Protein AF-A0A248TGU0-F1 (afdb_monomer_lite)

Structure (mmCIF, N/CA/C/O backbone):
data_AF-A0A248TGU0-F1
#
_entry.id   AF-A0A248TGU0-F1
#
loop_
_atom_site.group_PDB
_atom_site.id
_atom_site.type_symbol
_atom_site.label_atom_id
_atom_site.label_alt_id
_atom_site.label_comp_id
_atom_site.label_asym_id
_atom_site.label_entity_id
_atom_site.label_seq_id
_atom_site.pdbx_PDB_ins_code
_atom_site.Cartn_x
_atom_site.Cartn_y
_atom_site.Cartn_z
_atom_site.occupancy
_atom_site.B_iso_or_equiv
_atom_site.auth_seq_id
_atom_site.auth_comp_id
_atom_site.auth_asym_id
_atom_site.auth_atom_id
_atom_site.pdbx_PDB_model_num
ATOM 1 N N . MET A 1 1 ? 2.089 -16.092 11.344 1.00 45.94 1 MET A N 1
ATOM 2 C CA . MET A 1 1 ? 3.444 -15.678 10.927 1.00 45.94 1 MET A CA 1
ATOM 3 C C . MET A 1 1 ? 3.708 -14.320 11.559 1.00 45.94 1 MET A C 1
ATOM 5 O O . MET A 1 1 ? 2.796 -13.504 11.546 1.00 45.94 1 MET A O 1
ATOM 9 N N . ASN A 1 2 ? 4.852 -14.113 12.216 1.00 43.62 2 ASN A N 1
ATOM 10 C CA . ASN A 1 2 ? 5.181 -12.812 12.818 1.00 43.62 2 ASN A CA 1
ATOM 11 C C . ASN A 1 2 ? 5.655 -11.860 11.707 1.00 43.62 2 ASN A C 1
ATOM 13 O O . ASN A 1 2 ? 6.202 -12.323 10.710 1.00 43.62 2 ASN A O 1
ATOM 17 N N . SER A 1 3 ? 5.531 -10.542 11.893 1.00 49.88 3 SER A N 1
ATOM 18 C CA . SER A 1 3 ? 6.021 -9.520 10.939 1.00 49.88 3 SER A CA 1
ATOM 19 C C . SER A 1 3 ? 7.489 -9.690 10.518 1.00 49.88 3 SER A C 1
ATOM 21 O O . SER A 1 3 ? 7.904 -9.185 9.483 1.00 49.88 3 SER A O 1
ATOM 23 N N . LYS A 1 4 ? 8.272 -10.433 11.311 1.00 50.53 4 LYS A N 1
ATOM 24 C CA . LYS A 1 4 ? 9.684 -10.749 11.074 1.00 50.53 4 LYS A CA 1
ATOM 25 C C . LYS A 1 4 ? 9.957 -11.677 9.886 1.00 50.53 4 LYS A C 1
ATOM 27 O O . LYS A 1 4 ? 11.105 -11.725 9.458 1.00 50.53 4 LYS A O 1
ATOM 32 N N . ASP A 1 5 ? 8.955 -12.389 9.370 1.00 57.09 5 ASP A N 1
ATOM 33 C CA . ASP A 1 5 ? 9.155 -13.386 8.306 1.00 57.09 5 ASP A CA 1
ATOM 34 C C . ASP A 1 5 ? 8.779 -12.868 6.905 1.00 57.09 5 ASP A C 1
ATOM 36 O O . ASP A 1 5 ? 9.065 -13.530 5.908 1.00 57.09 5 ASP A O 1
ATOM 40 N N . MET A 1 6 ? 8.144 -11.694 6.800 1.00 76.25 6 MET A N 1
ATOM 41 C CA . MET A 1 6 ? 7.727 -11.146 5.510 1.00 76.25 6 MET A CA 1
ATOM 42 C C . MET A 1 6 ? 8.842 -10.300 4.899 1.00 76.25 6 MET A C 1
ATOM 44 O O . MET A 1 6 ? 9.306 -9.332 5.495 1.00 76.25 6 MET A O 1
ATOM 48 N N . SER A 1 7 ? 9.288 -10.676 3.701 1.00 79.19 7 SER A N 1
ATOM 49 C CA . SER A 1 7 ? 10.381 -9.977 3.026 1.00 79.19 7 SER A CA 1
ATOM 50 C C . SER A 1 7 ? 9.969 -8.568 2.595 1.00 79.19 7 SER A C 1
ATOM 52 O O . SER A 1 7 ? 8.900 -8.369 2.016 1.00 79.19 7 SER A O 1
ATOM 54 N N . ASN A 1 8 ? 10.862 -7.597 2.793 1.00 80.56 8 ASN A N 1
ATOM 55 C CA . ASN A 1 8 ? 10.623 -6.185 2.475 1.00 80.56 8 ASN A CA 1
ATOM 56 C C . ASN A 1 8 ? 10.326 -5.933 0.983 1.00 80.56 8 ASN A C 1
ATOM 58 O O . ASN A 1 8 ? 9.752 -4.904 0.642 1.00 80.56 8 ASN A O 1
ATOM 62 N N . HIS A 1 9 ? 10.679 -6.869 0.091 1.00 87.19 9 HIS A N 1
ATOM 63 C CA . HIS A 1 9 ? 10.366 -6.770 -1.337 1.00 87.19 9 HIS A CA 1
ATOM 64 C C . HIS A 1 9 ? 8.908 -7.095 -1.679 1.00 87.19 9 HIS A C 1
ATOM 66 O O . HIS A 1 9 ? 8.469 -6.758 -2.772 1.00 87.19 9 HIS A O 1
ATOM 72 N N . VAL A 1 10 ? 8.154 -7.747 -0.777 1.00 90.81 10 VAL A N 1
ATOM 73 C CA . VAL A 1 10 ? 6.815 -8.283 -1.089 1.00 90.81 10 VAL A CA 1
ATOM 74 C C . VAL A 1 10 ? 5.890 -7.172 -1.562 1.00 90.81 10 VAL A C 1
ATOM 76 O O . VAL A 1 10 ? 5.214 -7.334 -2.569 1.00 90.81 10 VAL A O 1
ATOM 79 N N . PHE A 1 11 ? 5.919 -6.013 -0.902 1.00 90.38 11 PHE A N 1
ATOM 80 C CA . PHE A 1 11 ? 5.077 -4.894 -1.307 1.00 90.38 11 PHE A CA 1
ATOM 81 C C . PHE A 1 11 ? 5.427 -4.389 -2.713 1.00 90.38 11 PHE A C 1
ATOM 83 O O . PHE A 1 11 ? 4.540 -4.208 -3.540 1.00 90.38 11 PHE A O 1
ATOM 90 N N . PHE A 1 12 ? 6.718 -4.244 -3.025 1.00 91.50 12 PHE A N 1
ATOM 91 C CA . PHE A 1 12 ? 7.152 -3.882 -4.373 1.00 91.50 12 PHE A CA 1
ATOM 92 C C . PHE A 1 12 ? 6.747 -4.932 -5.413 1.00 91.50 12 PHE A C 1
ATOM 94 O O . PHE A 1 12 ? 6.238 -4.566 -6.464 1.00 91.50 12 PHE A O 1
ATOM 101 N N . ASP A 1 13 ? 6.948 -6.220 -5.136 1.00 93.62 13 ASP A N 1
ATOM 102 C CA . ASP A 1 13 ? 6.635 -7.288 -6.086 1.00 93.62 13 ASP A CA 1
ATOM 103 C C . ASP A 1 13 ? 5.121 -7.465 -6.297 1.00 93.62 13 ASP A C 1
ATOM 105 O O . ASP A 1 13 ? 4.713 -7.877 -7.384 1.00 93.62 13 ASP A O 1
ATOM 109 N N . ILE A 1 14 ? 4.290 -7.108 -5.309 1.00 93.31 14 ILE A N 1
ATOM 110 C CA . ILE A 1 14 ? 2.839 -6.972 -5.488 1.00 93.31 14 ILE A CA 1
ATOM 111 C C . ILE A 1 14 ? 2.538 -5.815 -6.440 1.00 93.31 14 ILE A C 1
ATOM 113 O O . ILE A 1 14 ? 1.866 -6.021 -7.445 1.00 93.31 14 ILE A O 1
ATOM 117 N N . LEU A 1 15 ? 3.062 -4.614 -6.168 1.00 90.88 15 LEU A N 1
ATOM 118 C CA . LEU A 1 15 ? 2.811 -3.444 -7.017 1.00 90.88 15 LEU A CA 1
ATOM 119 C C . LEU A 1 15 ? 3.329 -3.647 -8.445 1.00 90.88 15 LEU A C 1
ATOM 121 O O . LEU A 1 15 ? 2.672 -3.256 -9.400 1.00 90.88 15 LEU A O 1
ATOM 125 N N . ALA A 1 16 ? 4.478 -4.301 -8.598 1.00 91.50 16 ALA A N 1
ATOM 126 C CA . ALA A 1 16 ? 5.062 -4.668 -9.883 1.00 91.50 16 ALA A CA 1
ATOM 127 C C . ALA A 1 16 ? 4.384 -5.892 -10.526 1.00 91.50 16 ALA A C 1
ATOM 129 O O . ALA A 1 16 ? 4.921 -6.450 -11.484 1.00 91.50 16 ALA A O 1
ATOM 130 N N . GLU A 1 17 ? 3.239 -6.345 -9.998 1.00 91.50 17 GLU A N 1
ATOM 131 C CA . GLU A 1 17 ? 2.405 -7.397 -10.584 1.00 91.50 17 GLU A CA 1
ATOM 132 C C . GLU A 1 17 ? 3.126 -8.757 -10.748 1.00 91.50 17 GLU A C 1
ATOM 134 O O . GLU A 1 17 ? 2.667 -9.624 -11.500 1.00 91.50 17 GLU A O 1
ATOM 139 N N . LYS A 1 18 ? 4.241 -8.973 -10.034 1.00 93.06 18 LYS A N 1
ATOM 140 C CA . LYS A 1 18 ? 4.967 -10.254 -9.975 1.00 93.06 18 LYS A CA 1
ATOM 141 C C . LYS A 1 18 ? 4.305 -11.214 -8.996 1.00 93.06 18 LYS A C 1
ATOM 143 O O . LYS A 1 18 ? 4.225 -12.407 -9.270 1.00 93.06 18 LYS A O 1
ATOM 148 N N . ILE A 1 19 ? 3.807 -10.678 -7.883 1.00 92.69 19 ILE A N 1
ATOM 149 C CA . ILE A 1 19 ? 2.941 -11.372 -6.931 1.00 92.69 19 ILE A CA 1
ATOM 150 C C . ILE A 1 19 ? 1.501 -10.980 -7.271 1.00 92.69 19 ILE A C 1
ATOM 152 O O . ILE A 1 19 ? 1.070 -9.860 -7.015 1.00 92.69 19 ILE A O 1
ATOM 156 N N . LYS A 1 20 ? 0.761 -11.905 -7.887 1.00 90.06 20 LYS A N 1
ATOM 157 C CA . LYS A 1 20 ? -0.644 -11.700 -8.274 1.00 90.06 20 LYS A CA 1
ATOM 158 C C . LYS A 1 20 ? -1.594 -11.945 -7.104 1.00 90.06 20 LYS A C 1
ATOM 160 O O . LYS A 1 20 ? -1.453 -12.954 -6.412 1.00 90.06 20 LYS A O 1
ATOM 165 N N . ARG A 1 21 ? -2.619 -11.096 -7.004 1.00 88.12 21 ARG A N 1
ATOM 166 C CA . ARG A 1 21 ? -3.711 -11.145 -6.019 1.00 88.12 21 ARG A CA 1
ATOM 167 C C . ARG A 1 21 ? -4.315 -12.538 -5.815 1.00 88.12 21 ARG A C 1
ATOM 169 O O . ARG A 1 21 ? -4.348 -13.034 -4.696 1.00 88.12 21 ARG A O 1
ATOM 176 N N . ASP A 1 22 ? -4.716 -13.196 -6.900 1.00 83.94 22 ASP A N 1
ATOM 177 C CA . ASP A 1 22 ? -5.481 -14.451 -6.817 1.00 83.94 22 ASP A CA 1
ATOM 178 C C . ASP A 1 22 ? -4.621 -15.721 -6.771 1.00 83.94 22 ASP A C 1
ATOM 180 O O . ASP A 1 22 ? -5.149 -16.819 -6.591 1.00 83.94 22 ASP A O 1
ATOM 184 N N . SER A 1 23 ? -3.306 -15.613 -6.990 1.00 80.25 23 SER A N 1
ATOM 185 C CA . SER A 1 23 ? -2.468 -16.793 -7.248 1.00 80.25 23 SER A CA 1
ATOM 186 C C . SER A 1 23 ? -1.275 -16.954 -6.316 1.00 80.25 23 SER A C 1
ATOM 188 O O . SER A 1 23 ? -0.576 -17.958 -6.431 1.00 80.25 23 SER A O 1
ATOM 190 N N . HIS A 1 24 ? -1.019 -15.991 -5.430 1.00 86.94 24 HIS A N 1
ATOM 191 C CA . HIS A 1 24 ? 0.125 -16.017 -4.522 1.00 86.94 24 HIS A CA 1
ATOM 192 C C . HIS A 1 24 ? -0.329 -15.894 -3.069 1.00 86.94 24 HIS A C 1
ATOM 194 O O . HIS A 1 24 ? -1.102 -15.004 -2.711 1.00 86.94 24 HIS A O 1
ATOM 200 N N . GLU A 1 25 ? 0.174 -16.782 -2.214 1.00 89.75 25 GLU A N 1
ATOM 201 C CA . GLU A 1 25 ? -0.119 -16.760 -0.779 1.00 89.75 25 GLU A CA 1
ATOM 202 C C . GLU A 1 25 ? 0.458 -15.498 -0.124 1.00 89.75 25 GLU A C 1
ATOM 204 O O . GLU A 1 25 ? -0.154 -14.919 0.771 1.00 89.75 25 GLU A O 1
ATOM 209 N N . GLU A 1 26 ? 1.591 -15.022 -0.637 1.00 91.31 26 GLU A N 1
ATOM 210 C CA . GLU A 1 26 ? 2.294 -13.825 -0.189 1.00 91.31 26 GLU A CA 1
ATOM 211 C C . GLU A 1 26 ? 1.422 -12.568 -0.275 1.00 91.31 26 GLU A C 1
ATOM 213 O O . GLU A 1 26 ? 1.509 -11.710 0.604 1.00 91.31 26 GLU A O 1
ATOM 218 N N . TYR A 1 27 ? 0.537 -12.475 -1.278 1.00 92.94 27 TYR A N 1
ATOM 219 C CA . TYR A 1 27 ? -0.425 -11.375 -1.374 1.00 92.94 27 TYR A CA 1
ATOM 220 C C . TYR A 1 27 ? -1.378 -11.376 -0.175 1.00 92.94 27 TYR A C 1
ATOM 222 O O . TYR A 1 27 ? -1.498 -10.385 0.544 1.00 92.94 27 TYR A O 1
ATOM 230 N N . ASN A 1 28 ? -2.017 -12.521 0.078 1.00 91.06 28 ASN A N 1
ATOM 231 C CA . ASN A 1 28 ? -2.978 -12.678 1.169 1.00 91.06 28 ASN A CA 1
ATOM 232 C C . ASN A 1 28 ? -2.314 -12.493 2.534 1.00 91.06 28 ASN A C 1
ATOM 234 O O . ASN A 1 28 ? -2.900 -11.894 3.433 1.00 91.06 28 ASN A O 1
ATOM 238 N N . GLN A 1 29 ? -1.076 -12.965 2.688 1.00 91.25 29 GLN A N 1
ATOM 239 C CA . GLN A 1 29 ? -0.288 -12.755 3.898 1.00 91.25 29 GLN A CA 1
ATOM 240 C C . GLN A 1 29 ? 0.024 -11.272 4.120 1.00 91.25 29 GLN A C 1
ATOM 242 O O . GLN A 1 29 ? -0.115 -10.802 5.250 1.00 91.25 29 GLN A O 1
ATOM 247 N N . PHE A 1 30 ? 0.386 -10.531 3.067 1.00 91.19 30 PHE A N 1
ATOM 248 C CA . PHE A 1 30 ? 0.626 -9.092 3.152 1.00 91.19 30 PHE A CA 1
ATOM 249 C C . PHE A 1 30 ? -0.643 -8.322 3.525 1.00 91.19 30 PHE A C 1
ATOM 251 O O . PHE A 1 30 ? -0.636 -7.563 4.492 1.00 91.19 30 PHE A O 1
ATOM 258 N N . VAL A 1 31 ? -1.753 -8.565 2.826 1.00 90.81 31 VAL A N 1
ATOM 259 C CA . VAL A 1 31 ? -3.048 -7.933 3.125 1.00 90.81 31 VAL A CA 1
ATOM 260 C C . VAL A 1 31 ? -3.488 -8.235 4.556 1.00 90.81 31 VAL A C 1
ATOM 262 O O . VAL A 1 31 ? -3.828 -7.327 5.313 1.00 90.81 31 VAL A O 1
ATOM 265 N N . ASN A 1 32 ? -3.437 -9.505 4.964 1.00 91.00 32 ASN A N 1
ATOM 266 C CA . ASN A 1 32 ? -3.807 -9.905 6.317 1.00 91.00 32 ASN A CA 1
ATOM 267 C C . ASN A 1 32 ? -2.890 -9.267 7.367 1.00 91.00 32 ASN A C 1
ATOM 269 O O . ASN A 1 32 ? -3.357 -8.872 8.429 1.00 91.00 32 ASN A O 1
ATOM 273 N N . TYR A 1 33 ? -1.596 -9.136 7.076 1.00 90.06 33 TYR A N 1
ATOM 274 C CA . TYR A 1 33 ? -0.658 -8.454 7.958 1.00 90.06 33 TYR A CA 1
ATOM 275 C C . TYR A 1 33 ? -1.039 -6.989 8.178 1.00 90.06 33 TYR A C 1
ATOM 277 O O . TYR A 1 33 ? -1.131 -6.567 9.329 1.00 90.06 33 TYR A O 1
ATOM 285 N N . VAL A 1 34 ? -1.306 -6.232 7.109 1.00 88.19 34 VAL A N 1
ATOM 286 C CA . VAL A 1 34 ? -1.724 -4.826 7.228 1.00 88.19 34 VAL A CA 1
ATOM 287 C C . VAL A 1 34 ? -3.060 -4.724 7.975 1.00 88.19 34 VAL A C 1
ATOM 289 O O . VAL A 1 34 ? -3.191 -3.890 8.869 1.00 88.19 34 VAL A O 1
ATOM 292 N N . ASN A 1 35 ? -4.007 -5.625 7.688 1.00 88.50 35 ASN A N 1
ATOM 293 C CA . ASN A 1 35 ? -5.303 -5.664 8.365 1.00 88.50 35 ASN A CA 1
ATOM 294 C C . ASN A 1 35 ? -5.189 -5.937 9.872 1.00 88.50 35 ASN A C 1
ATOM 296 O O . ASN A 1 35 ? -5.783 -5.211 10.666 1.00 88.50 35 ASN A O 1
ATOM 300 N N . VAL A 1 36 ? -4.379 -6.918 10.277 1.00 89.25 36 VAL A N 1
ATOM 301 C CA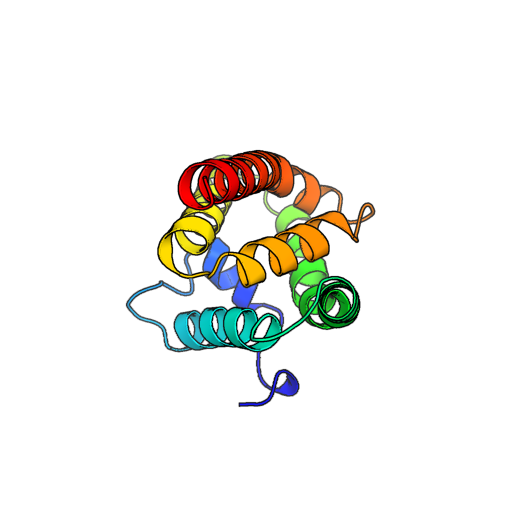 . VAL A 1 36 ? -4.130 -7.241 11.694 1.00 89.25 36 VAL A CA 1
ATOM 302 C C . VAL A 1 36 ? -3.334 -6.138 12.396 1.00 89.25 36 VAL A C 1
ATOM 304 O O . VAL A 1 36 ? -3.563 -5.861 13.571 1.00 89.25 36 VAL A O 1
ATOM 307 N N . LEU A 1 37 ? -2.404 -5.475 11.700 1.00 85.62 37 LEU A N 1
ATOM 308 C CA . LEU A 1 37 ? -1.684 -4.332 12.267 1.00 85.62 37 LEU A CA 1
ATOM 309 C C . LEU A 1 37 ? -2.622 -3.187 12.648 1.00 85.62 37 LEU A C 1
ATOM 311 O O . LEU A 1 37 ? -2.299 -2.455 13.581 1.00 85.62 37 LEU A O 1
ATOM 315 N N . ALA A 1 38 ? -3.735 -3.022 11.937 1.00 84.19 38 ALA A N 1
ATOM 316 C CA . ALA A 1 38 ? -4.686 -1.943 12.161 1.00 84.19 38 ALA A CA 1
ATOM 317 C C . ALA A 1 38 ? -5.892 -2.345 13.033 1.00 84.19 38 ALA A C 1
ATOM 319 O O . ALA A 1 38 ? -6.639 -1.475 13.478 1.00 84.19 38 ALA A O 1
ATOM 320 N N . GLU A 1 39 ? -6.098 -3.642 13.268 1.00 85.19 39 GLU A N 1
ATOM 321 C CA . GLU A 1 39 ? -7.258 -4.186 13.979 1.00 85.19 39 GLU A CA 1
ATOM 322 C C . GLU A 1 39 ? -7.321 -3.707 15.439 1.00 85.19 39 GLU A C 1
ATOM 324 O O . GLU A 1 39 ? -6.318 -3.717 16.152 1.00 85.19 39 GLU A O 1
ATOM 329 N N . ASP A 1 40 ? -8.509 -3.270 15.870 1.00 78.12 40 ASP A N 1
ATOM 330 C CA . ASP A 1 40 ? -8.833 -2.811 17.230 1.00 78.12 40 ASP A CA 1
ATOM 331 C C . ASP A 1 40 ? -7.944 -1.691 17.816 1.00 78.12 40 ASP A C 1
ATOM 333 O O . ASP A 1 40 ? -7.958 -1.457 19.027 1.00 78.12 40 ASP A O 1
ATOM 337 N N . LYS A 1 41 ? -7.208 -0.946 16.977 1.00 75.56 41 LYS A N 1
ATOM 338 C CA . LYS A 1 41 ? -6.310 0.132 17.426 1.00 75.56 41 LYS A CA 1
ATOM 339 C C . LYS A 1 41 ? -6.928 1.519 17.338 1.00 75.56 41 LYS A C 1
ATOM 341 O O . LYS A 1 41 ? -7.585 1.893 16.366 1.00 75.56 41 LYS A O 1
ATOM 346 N N . GLY A 1 42 ? -6.648 2.329 18.356 1.00 72.38 42 GLY A N 1
ATOM 347 C CA . GLY A 1 42 ? -6.938 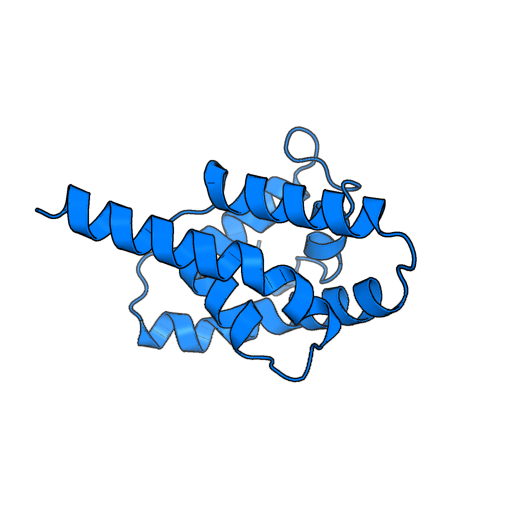3.757 18.350 1.00 72.38 42 GLY A CA 1
ATOM 348 C C . GLY A 1 42 ? -5.921 4.562 17.535 1.00 72.38 42 GLY A C 1
ATOM 349 O O . GLY A 1 42 ? -4.814 4.116 17.244 1.00 72.38 42 GLY A O 1
ATOM 350 N N . TRP A 1 43 ? -6.261 5.818 17.232 1.00 69.31 43 TRP A N 1
ATOM 351 C CA . TRP A 1 43 ? -5.437 6.724 16.413 1.00 69.31 43 TRP A CA 1
ATOM 352 C C . TRP A 1 43 ? -3.968 6.825 16.842 1.00 69.31 43 TRP A C 1
ATOM 354 O O . TRP A 1 43 ? -3.078 6.861 16.000 1.00 69.31 43 TRP A O 1
ATOM 364 N N . LYS A 1 44 ? -3.710 6.885 18.151 1.00 72.75 44 LYS A N 1
ATOM 365 C CA . LYS A 1 44 ? -2.351 7.012 18.686 1.00 72.75 44 LYS A CA 1
ATOM 366 C C . LYS A 1 44 ? -1.546 5.720 18.527 1.00 72.75 44 LYS A C 1
ATOM 368 O O . LYS A 1 44 ? -0.365 5.780 18.222 1.00 72.75 44 LYS A O 1
ATOM 373 N N . GLU A 1 45 ? -2.197 4.575 18.700 1.00 76.81 45 GLU A N 1
ATOM 374 C CA . GLU A 1 45 ? -1.572 3.260 18.544 1.00 76.81 45 GLU A CA 1
ATOM 375 C C . GLU A 1 45 ? -1.230 3.015 17.071 1.00 76.81 45 GLU A C 1
ATOM 377 O O . GLU A 1 45 ? -0.125 2.592 16.764 1.00 76.81 45 GLU A O 1
ATOM 382 N N . LEU A 1 46 ? -2.105 3.408 16.137 1.00 77.31 46 LEU A N 1
ATOM 383 C CA . LEU A 1 46 ? -1.819 3.327 14.698 1.00 77.31 46 LEU A CA 1
ATOM 384 C C . LEU A 1 46 ? -0.574 4.126 14.290 1.00 77.31 46 LEU A C 1
ATOM 386 O O . LEU A 1 46 ? 0.191 3.676 13.442 1.00 77.31 46 LEU A O 1
ATOM 390 N N . GLN A 1 47 ? -0.331 5.286 14.906 1.00 75.19 47 GLN A N 1
ATOM 391 C CA . GLN A 1 47 ? 0.884 6.064 14.640 1.00 75.19 47 GLN A CA 1
ATOM 392 C C . GLN A 1 47 ? 2.158 5.341 15.089 1.00 75.19 47 GLN A C 1
ATOM 394 O O . GLN A 1 47 ? 3.202 5.505 14.462 1.00 75.19 47 GLN A O 1
ATOM 399 N N . GLU A 1 48 ? 2.085 4.542 16.153 1.00 81.94 48 GLU A N 1
ATOM 400 C CA . GLU A 1 48 ? 3.209 3.720 16.605 1.00 81.94 48 GLU A CA 1
ATOM 401 C C . GLU A 1 48 ? 3.452 2.553 15.635 1.00 81.94 48 GLU A C 1
ATOM 403 O O . GLU A 1 48 ? 4.600 2.200 15.375 1.00 81.94 48 GLU A O 1
ATOM 408 N N . GLU A 1 49 ? 2.396 2.029 15.008 1.00 82.81 49 GLU A N 1
ATOM 409 C CA . GLU A 1 49 ? 2.479 0.919 14.051 1.00 82.81 49 GLU A CA 1
ATOM 410 C C . GLU A 1 49 ? 3.046 1.302 12.681 1.00 82.81 49 GLU A C 1
ATOM 412 O O . GLU A 1 49 ? 3.557 0.441 11.962 1.00 82.81 49 GLU A O 1
ATOM 417 N N . VAL A 1 50 ? 3.031 2.591 12.326 1.00 80.69 50 VAL A N 1
ATOM 418 C CA . VAL A 1 50 ? 3.627 3.102 11.078 1.00 80.69 50 VAL A CA 1
ATOM 419 C C . VAL A 1 50 ? 5.073 2.625 10.904 1.00 80.69 50 VAL A C 1
ATOM 421 O O . VAL A 1 50 ? 5.490 2.306 9.788 1.00 80.69 50 VAL A O 1
ATOM 424 N N . VAL A 1 51 ? 5.835 2.512 12.000 1.00 81.94 51 VAL A N 1
ATOM 425 C CA . VAL A 1 51 ? 7.233 2.052 11.977 1.00 81.94 51 VAL A CA 1
ATOM 426 C C . VAL A 1 51 ? 7.386 0.657 11.363 1.00 81.94 51 VAL A C 1
ATOM 428 O O . VAL A 1 51 ? 8.388 0.375 10.709 1.00 81.94 51 VAL A O 1
ATOM 431 N N . HIS A 1 52 ? 6.382 -0.209 11.512 1.00 82.06 52 HIS A N 1
ATOM 432 C CA . HIS A 1 52 ? 6.423 -1.569 10.987 1.00 82.06 52 HIS A CA 1
ATOM 433 C C . HIS A 1 52 ? 6.285 -1.622 9.463 1.00 82.06 52 HIS A C 1
ATOM 435 O O . HIS A 1 52 ? 6.781 -2.558 8.838 1.00 82.06 52 HIS A O 1
ATOM 441 N N . LEU A 1 53 ? 5.689 -0.593 8.855 1.00 82.81 53 LEU A N 1
ATOM 442 C CA . LEU A 1 53 ? 5.583 -0.471 7.404 1.00 82.81 53 LEU A CA 1
ATOM 443 C C . LEU A 1 53 ? 6.804 0.216 6.774 1.00 82.81 53 LEU A C 1
ATOM 445 O O . LEU A 1 53 ? 7.055 0.034 5.583 1.00 82.81 53 LEU A O 1
ATOM 449 N N . GLN A 1 54 ? 7.618 0.939 7.552 1.00 80.75 54 GLN A N 1
ATOM 450 C CA . GLN A 1 54 ? 8.740 1.728 7.023 1.00 80.75 54 GLN A CA 1
ATOM 451 C C . GLN A 1 54 ? 9.746 0.898 6.217 1.00 80.75 54 GLN A C 1
ATOM 453 O O . GLN A 1 54 ? 10.219 1.361 5.183 1.00 80.75 54 GLN A O 1
ATOM 458 N N . ALA A 1 55 ? 10.034 -0.338 6.636 1.00 79.19 55 ALA A N 1
ATOM 459 C CA . ALA A 1 55 ? 10.987 -1.200 5.936 1.00 79.19 55 ALA A CA 1
ATOM 460 C C . ALA A 1 55 ? 10.540 -1.549 4.501 1.00 79.19 55 ALA A C 1
ATOM 462 O O . ALA A 1 55 ? 11.375 -1.611 3.596 1.00 79.19 55 ALA A O 1
ATOM 463 N N . PHE A 1 56 ? 9.233 -1.728 4.279 1.00 83.38 56 PHE A N 1
ATOM 464 C CA . PHE A 1 56 ? 8.659 -1.948 2.947 1.00 83.38 56 PHE A CA 1
ATOM 465 C C . PHE A 1 56 ? 8.707 -0.670 2.105 1.00 83.38 56 PHE A C 1
ATOM 467 O O . PHE A 1 56 ? 9.006 -0.721 0.913 1.00 83.38 56 PHE A O 1
ATOM 474 N N . LEU A 1 57 ? 8.443 0.482 2.730 1.00 85.56 57 LEU A N 1
ATOM 475 C CA . LEU A 1 57 ? 8.388 1.774 2.046 1.00 85.56 57 LEU A CA 1
ATOM 476 C C . LEU A 1 57 ? 9.761 2.267 1.592 1.00 85.56 57 LEU A C 1
ATOM 478 O O . LEU A 1 57 ? 9.878 2.756 0.472 1.00 85.56 57 LEU A O 1
ATOM 482 N N . SER A 1 58 ? 10.802 2.096 2.411 1.00 85.31 58 SER A N 1
ATOM 483 C CA . SER A 1 58 ? 12.173 2.430 2.009 1.00 85.31 58 SER A CA 1
ATOM 484 C C . SER A 1 58 ? 12.624 1.593 0.811 1.00 85.31 58 SER A C 1
ATOM 486 O O . SER A 1 58 ? 13.155 2.136 -0.150 1.00 85.31 58 SER A O 1
ATOM 488 N N . TYR A 1 59 ? 12.347 0.283 0.824 1.00 86.94 59 TYR A N 1
ATOM 489 C CA . TYR A 1 59 ? 12.670 -0.583 -0.310 1.00 86.94 59 TYR A CA 1
ATOM 490 C C . TYR A 1 59 ? 11.899 -0.189 -1.574 1.00 86.94 59 TYR A C 1
ATOM 492 O O . TYR A 1 59 ? 12.460 -0.187 -2.669 1.00 86.94 59 TYR A O 1
ATOM 500 N N . LEU A 1 60 ? 10.611 0.134 -1.435 1.00 86.88 60 LEU A N 1
ATOM 501 C CA . LEU A 1 60 ? 9.787 0.579 -2.552 1.00 86.88 60 LEU A CA 1
ATOM 502 C C . LEU A 1 60 ? 10.335 1.872 -3.170 1.00 86.88 60 LEU A C 1
ATOM 504 O O . LEU A 1 60 ? 10.492 1.915 -4.385 1.00 86.88 60 LEU A O 1
ATOM 508 N N . ASP A 1 61 ? 10.680 2.883 -2.371 1.00 87.12 61 ASP A N 1
ATOM 509 C CA . ASP A 1 61 ? 11.235 4.147 -2.881 1.00 87.12 61 ASP A CA 1
ATOM 510 C C . ASP A 1 61 ? 12.545 3.935 -3.658 1.00 87.12 61 ASP A C 1
ATOM 512 O O . ASP A 1 61 ? 12.670 4.415 -4.786 1.00 87.12 61 ASP A O 1
ATOM 516 N N . ASP A 1 62 ? 13.460 3.112 -3.126 1.00 87.19 62 ASP A N 1
ATOM 517 C CA . ASP A 1 62 ? 14.709 2.739 -3.806 1.00 87.19 62 ASP A CA 1
ATOM 518 C C . ASP A 1 62 ? 14.454 2.081 -5.173 1.00 87.19 62 ASP A C 1
ATOM 520 O O . ASP A 1 62 ? 15.220 2.264 -6.123 1.00 87.19 62 ASP A O 1
ATOM 524 N N . LYS A 1 63 ? 13.383 1.285 -5.291 1.00 89.31 63 LYS A N 1
ATOM 525 C CA . LYS A 1 63 ? 12.997 0.649 -6.557 1.00 89.31 63 LYS A CA 1
ATOM 526 C C . LYS A 1 63 ? 12.299 1.601 -7.510 1.00 89.31 63 LYS A C 1
ATOM 528 O O . LYS A 1 63 ? 12.571 1.543 -8.705 1.00 89.31 63 LYS A O 1
ATOM 533 N N . LEU A 1 64 ? 11.448 2.487 -7.008 1.00 85.81 64 LEU A N 1
ATOM 534 C CA . LEU A 1 64 ? 10.809 3.508 -7.831 1.00 85.81 64 LEU A CA 1
ATOM 535 C C . LEU A 1 64 ? 11.844 4.468 -8.434 1.00 85.81 64 LEU A C 1
ATOM 537 O O . LEU A 1 64 ? 11.678 4.888 -9.573 1.00 85.81 64 LEU A O 1
ATOM 541 N N . ALA A 1 65 ? 12.944 4.741 -7.725 1.00 86.25 65 ALA A N 1
ATOM 542 C CA . ALA A 1 65 ? 14.029 5.600 -8.199 1.00 86.25 65 ALA A CA 1
ATOM 543 C C . ALA A 1 65 ? 14.748 5.094 -9.464 1.00 86.25 65 ALA A C 1
ATOM 545 O O . ALA A 1 65 ? 15.415 5.875 -10.142 1.00 86.25 65 ALA A O 1
ATOM 546 N N . ILE A 1 66 ? 14.659 3.793 -9.764 1.00 88.62 66 ILE A N 1
ATOM 547 C CA . ILE A 1 66 ? 15.352 3.159 -10.898 1.00 88.62 66 ILE A CA 1
ATOM 548 C C . ILE A 1 66 ? 14.410 2.741 -12.034 1.00 88.62 66 ILE A C 1
ATOM 550 O O . ILE A 1 66 ? 14.883 2.210 -13.039 1.00 88.62 66 ILE A O 1
ATOM 554 N N . ILE A 1 67 ? 13.098 2.942 -11.882 1.00 85.62 67 ILE A N 1
ATOM 555 C CA . ILE A 1 67 ? 12.110 2.671 -12.932 1.00 85.62 67 ILE A CA 1
ATOM 556 C C . ILE A 1 67 ? 11.978 3.925 -13.798 1.00 85.62 67 ILE A C 1
ATOM 558 O O . ILE A 1 67 ? 11.631 4.992 -13.301 1.00 85.62 67 ILE A O 1
ATOM 562 N N . ASP A 1 68 ? 12.242 3.780 -15.096 1.00 80.81 68 ASP A N 1
ATOM 563 C CA . ASP A 1 68 ? 12.166 4.868 -16.088 1.00 80.81 68 ASP A CA 1
ATOM 564 C C . ASP A 1 68 ? 10.940 4.734 -17.016 1.00 80.81 68 ASP A C 1
ATOM 566 O O . ASP A 1 68 ? 10.729 5.538 -17.920 1.00 80.81 68 ASP A O 1
ATOM 570 N N . ASP A 1 69 ? 10.109 3.709 -16.800 1.00 87.19 69 ASP A N 1
ATOM 571 C CA . ASP A 1 69 ? 8.908 3.470 -17.596 1.00 87.19 69 ASP A CA 1
ATOM 572 C C . ASP A 1 69 ? 7.663 4.057 -16.911 1.00 87.19 69 ASP A C 1
ATOM 574 O O . ASP A 1 69 ? 7.278 3.677 -15.801 1.00 87.19 69 ASP A O 1
ATOM 578 N N . TYR A 1 70 ? 7.022 5.010 -17.587 1.00 83.50 70 TYR A N 1
ATOM 579 C CA . TYR A 1 70 ? 5.798 5.649 -17.112 1.00 83.50 70 TYR A CA 1
ATOM 580 C C . TYR A 1 70 ? 4.619 4.670 -17.001 1.00 83.50 70 TYR A C 1
ATOM 582 O O . TYR A 1 70 ? 3.808 4.795 -16.081 1.00 83.50 70 TYR A O 1
ATOM 590 N N . GLU A 1 71 ? 4.503 3.716 -17.926 1.00 86.44 71 GLU A N 1
ATOM 591 C CA . GLU A 1 71 ? 3.425 2.728 -17.942 1.00 86.44 71 GLU A CA 1
ATOM 592 C C . GLU A 1 71 ? 3.539 1.787 -16.740 1.00 86.44 71 GLU A C 1
ATOM 594 O O . GLU A 1 71 ? 2.546 1.570 -16.043 1.00 86.44 71 GLU A O 1
ATOM 599 N N . ASP A 1 72 ? 4.753 1.337 -16.414 1.00 88.88 72 ASP A N 1
ATOM 600 C CA . ASP A 1 72 ? 5.010 0.525 -15.219 1.00 88.88 72 ASP A CA 1
ATOM 601 C C . ASP A 1 72 ? 4.596 1.268 -13.945 1.00 88.88 72 ASP A C 1
ATOM 603 O O . ASP A 1 72 ? 3.865 0.730 -13.112 1.00 88.88 72 ASP A O 1
ATOM 607 N N . ILE A 1 73 ? 4.980 2.542 -13.813 1.00 85.38 73 ILE A N 1
ATOM 608 C CA . ILE A 1 73 ? 4.595 3.373 -12.665 1.00 85.38 73 ILE A CA 1
ATOM 609 C C . ILE A 1 73 ? 3.070 3.524 -12.565 1.00 85.38 73 ILE A C 1
ATOM 611 O O . ILE A 1 73 ? 2.515 3.479 -11.464 1.00 85.38 73 ILE A O 1
ATOM 615 N N . MET A 1 74 ? 2.370 3.700 -13.687 1.00 84.94 74 MET A N 1
ATOM 616 C CA . MET A 1 74 ? 0.908 3.810 -13.697 1.00 84.94 74 MET A CA 1
ATOM 617 C C . MET A 1 74 ? 0.220 2.490 -13.341 1.00 84.94 74 MET A C 1
ATOM 619 O O . MET A 1 74 ? -0.749 2.507 -12.579 1.00 84.94 74 MET A O 1
ATOM 623 N N . ASN A 1 75 ? 0.742 1.359 -13.817 1.00 88.44 75 ASN A N 1
ATOM 624 C CA . ASN A 1 75 ? 0.250 0.032 -13.455 1.00 88.44 75 ASN A CA 1
ATOM 625 C C . ASN A 1 75 ? 0.437 -0.231 -11.957 1.00 88.44 75 ASN A C 1
ATOM 627 O O . ASN A 1 75 ? -0.520 -0.596 -11.280 1.00 88.44 75 ASN A O 1
ATOM 631 N N . MET A 1 76 ? 1.611 0.086 -11.403 1.00 89.06 76 MET A N 1
ATOM 632 C CA . MET A 1 76 ? 1.861 -0.029 -9.964 1.00 89.06 76 MET A CA 1
ATOM 633 C C . MET A 1 76 ? 0.883 0.819 -9.134 1.00 89.06 76 MET A C 1
ATOM 635 O O . MET A 1 76 ? 0.408 0.381 -8.085 1.00 89.06 76 MET A O 1
ATOM 639 N N . LYS A 1 77 ? 0.539 2.032 -9.596 1.00 85.31 77 LYS A N 1
ATOM 640 C CA . LYS A 1 77 ? -0.480 2.877 -8.943 1.00 85.31 77 LYS A CA 1
ATOM 641 C C . LYS A 1 77 ? -1.876 2.263 -9.018 1.00 85.31 77 LYS A C 1
ATOM 643 O O . LYS A 1 77 ? -2.623 2.359 -8.046 1.00 85.31 77 LYS A O 1
ATOM 648 N N . ALA A 1 78 ? -2.232 1.648 -10.144 1.00 85.62 78 ALA A N 1
ATOM 649 C CA . ALA A 1 78 ? -3.509 0.963 -10.303 1.00 85.62 78 ALA A CA 1
ATOM 650 C C . ALA A 1 78 ? -3.613 -0.255 -9.372 1.00 85.62 78 ALA A C 1
ATOM 652 O O . ALA A 1 78 ? -4.632 -0.408 -8.704 1.00 85.62 78 ALA A O 1
ATOM 653 N N . THR A 1 79 ? -2.551 -1.053 -9.245 1.00 89.25 79 THR A N 1
ATOM 654 C CA . THR A 1 79 ? -2.508 -2.198 -8.321 1.00 89.25 79 THR A CA 1
ATOM 655 C C . THR A 1 79 ? -2.585 -1.754 -6.858 1.00 89.25 79 THR A C 1
ATOM 657 O O . THR A 1 79 ? -3.334 -2.343 -6.079 1.00 89.25 79 THR A O 1
ATOM 660 N N . LEU A 1 80 ? -1.889 -0.673 -6.473 1.00 86.56 80 LEU A N 1
ATOM 661 C CA . LEU A 1 80 ? -2.028 -0.083 -5.133 1.00 86.56 80 LEU A CA 1
ATOM 662 C C . LEU A 1 80 ? -3.479 0.320 -4.850 1.00 86.56 80 LEU A C 1
ATOM 664 O O . LEU A 1 80 ? -4.003 0.062 -3.767 1.00 86.56 80 LEU A O 1
ATOM 668 N N . LEU A 1 81 ? -4.128 0.952 -5.828 1.00 82.81 81 LEU A N 1
ATOM 669 C CA . LEU A 1 81 ? -5.515 1.366 -5.701 1.00 82.81 81 LEU A CA 1
ATOM 670 C C . LEU A 1 81 ? -6.468 0.169 -5.582 1.00 82.81 81 LEU A C 1
ATOM 672 O O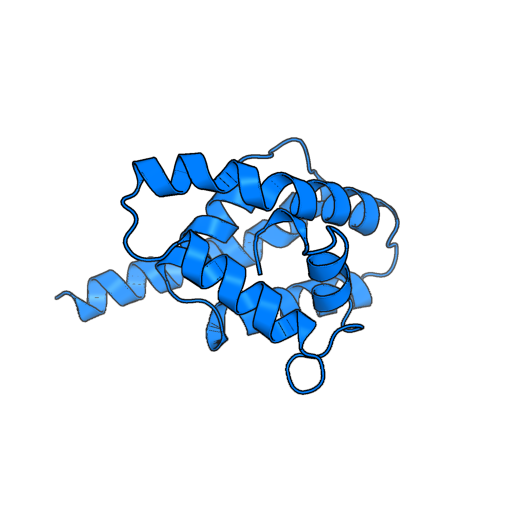 . LEU A 1 81 ? -7.362 0.192 -4.738 1.00 82.81 81 LEU A O 1
ATOM 676 N N . ASP A 1 82 ? -6.276 -0.869 -6.394 1.00 85.31 82 ASP A N 1
ATOM 677 C CA . ASP A 1 82 ? -7.105 -2.076 -6.354 1.00 85.31 82 ASP A CA 1
ATOM 678 C C . ASP A 1 82 ? -7.047 -2.755 -4.976 1.00 85.31 82 ASP A C 1
ATOM 680 O O . ASP A 1 82 ? -8.089 -3.102 -4.416 1.00 85.31 82 ASP A O 1
ATOM 684 N N . MET A 1 83 ? -5.851 -2.843 -4.382 1.00 87.12 83 MET A N 1
ATOM 685 C CA . MET A 1 83 ? -5.656 -3.362 -3.025 1.00 87.12 83 MET A CA 1
ATOM 686 C C . MET A 1 83 ? -6.369 -2.502 -1.972 1.00 87.12 83 MET A C 1
ATOM 688 O O . MET A 1 83 ? -7.073 -3.030 -1.111 1.00 87.12 83 MET A O 1
ATOM 692 N N . ILE A 1 84 ? -6.213 -1.174 -2.042 1.00 83.25 84 ILE A N 1
ATOM 693 C CA . ILE A 1 84 ? -6.853 -0.232 -1.109 1.00 83.25 84 ILE A CA 1
ATOM 694 C C . ILE A 1 84 ? -8.376 -0.359 -1.148 1.00 83.25 84 ILE A C 1
ATOM 696 O O . ILE A 1 84 ? -9.019 -0.313 -0.105 1.00 83.25 84 ILE A O 1
ATOM 700 N N . VAL A 1 85 ? -8.957 -0.491 -2.342 1.00 80.12 85 VAL A N 1
ATOM 701 C CA . VAL A 1 85 ? -10.414 -0.496 -2.519 1.00 80.12 85 VAL A CA 1
ATOM 702 C C . VAL A 1 85 ? -11.031 -1.836 -2.140 1.00 80.12 85 VAL A C 1
ATOM 704 O O . VAL A 1 85 ? -12.144 -1.855 -1.612 1.00 80.12 85 VAL A O 1
ATOM 707 N N . ASN A 1 86 ? -10.354 -2.947 -2.436 1.00 83.69 86 ASN A N 1
ATOM 708 C CA . ASN A 1 86 ? -10.985 -4.259 -2.348 1.00 83.69 86 ASN A CA 1
ATOM 709 C C . ASN A 1 86 ? -10.509 -5.131 -1.181 1.00 83.69 86 ASN A C 1
ATOM 711 O O . ASN A 1 86 ? -11.258 -6.024 -0.789 1.00 83.69 86 ASN A O 1
ATOM 715 N N . ASP A 1 87 ? -9.298 -4.921 -0.657 1.00 88.06 87 ASP A N 1
ATOM 716 C CA . ASP A 1 87 ? -8.650 -5.895 0.236 1.00 88.06 87 ASP A CA 1
ATOM 717 C C . ASP A 1 87 ? -8.288 -5.336 1.622 1.00 88.06 87 ASP A C 1
ATOM 719 O O . ASP A 1 87 ? -8.163 -6.095 2.590 1.00 88.06 87 ASP A O 1
ATOM 723 N N . LEU A 1 88 ? -8.136 -4.016 1.746 1.00 85.25 88 LEU A N 1
ATOM 724 C CA . LEU A 1 88 ? -7.853 -3.354 3.019 1.00 85.25 88 LEU A CA 1
ATOM 725 C C . LEU A 1 88 ? -9.137 -2.845 3.677 1.00 85.25 88 LEU A C 1
ATOM 727 O O . LEU A 1 88 ? -10.017 -2.294 3.020 1.00 85.25 88 LEU A O 1
ATOM 731 N N . ASN A 1 89 ? -9.228 -2.998 5.000 1.00 81.56 89 ASN A N 1
ATOM 732 C CA . ASN A 1 89 ? -10.269 -2.322 5.775 1.00 81.56 89 ASN A CA 1
ATOM 733 C C . ASN A 1 89 ? -9.929 -0.831 5.978 1.00 81.56 89 ASN A C 1
ATOM 735 O O . ASN A 1 89 ? -8.781 -0.418 5.813 1.00 81.56 89 ASN A O 1
ATOM 739 N N . ASP A 1 90 ? -10.914 -0.023 6.374 1.00 76.62 90 ASP A N 1
ATOM 740 C CA . ASP A 1 90 ? -10.763 1.437 6.471 1.00 76.62 90 ASP A CA 1
ATOM 741 C C . ASP A 1 90 ? -9.607 1.861 7.402 1.00 76.62 90 ASP A C 1
ATOM 743 O O . ASP A 1 90 ? -8.806 2.739 7.061 1.00 76.62 90 ASP A O 1
ATOM 747 N N . THR A 1 91 ? -9.446 1.185 8.544 1.00 80.62 91 THR A N 1
ATOM 748 C CA . THR A 1 91 ? -8.352 1.447 9.496 1.00 80.62 91 THR A CA 1
ATOM 749 C C . THR A 1 91 ? -6.982 1.111 8.900 1.00 80.62 91 THR A C 1
ATOM 751 O O . THR A 1 91 ? -5.996 1.806 9.146 1.00 80.62 91 THR A O 1
ATOM 754 N N . SER A 1 92 ? -6.921 0.074 8.070 1.00 84.38 92 SER A N 1
ATOM 755 C CA . SER A 1 92 ? -5.711 -0.397 7.387 1.00 84.38 92 SER A CA 1
ATOM 756 C C . SER A 1 92 ? -5.309 0.512 6.246 1.00 84.38 92 SER A C 1
ATOM 758 O O . SER A 1 92 ? -4.123 0.792 6.069 1.00 84.38 92 SER A O 1
ATOM 760 N N . VAL A 1 93 ? -6.295 1.034 5.512 1.00 80.88 93 VAL A N 1
ATOM 761 C CA . VAL A 1 93 ? -6.064 2.095 4.534 1.00 80.88 93 VAL A CA 1
ATOM 762 C C . VAL A 1 93 ? -5.465 3.303 5.241 1.00 80.88 93 VAL A C 1
ATOM 764 O O . VAL A 1 93 ? -4.420 3.787 4.817 1.00 80.88 93 VAL A O 1
ATOM 767 N N . TYR A 1 94 ? -6.063 3.752 6.349 1.00 78.44 94 TYR A N 1
ATOM 768 C CA . TYR A 1 94 ? -5.531 4.875 7.119 1.00 78.44 94 TYR A CA 1
ATOM 769 C C . TYR A 1 94 ? -4.086 4.634 7.585 1.00 78.44 94 TYR A C 1
ATOM 771 O O . TYR A 1 94 ? -3.233 5.494 7.371 1.00 78.44 94 TYR A O 1
ATOM 779 N N . LEU A 1 95 ? -3.789 3.461 8.152 1.00 81.56 95 LEU A N 1
ATOM 780 C CA . LEU A 1 95 ? -2.436 3.090 8.575 1.00 81.56 95 LEU A CA 1
ATOM 781 C C . LEU A 1 95 ? -1.432 3.140 7.413 1.00 81.56 95 LEU A C 1
ATOM 783 O O . LEU A 1 95 ? -0.353 3.718 7.555 1.00 81.56 95 LEU A O 1
ATOM 787 N N . LEU A 1 96 ? -1.785 2.558 6.262 1.00 80.06 96 LEU A N 1
ATOM 788 C CA . LEU A 1 96 ? -0.927 2.547 5.079 1.00 80.06 96 LEU A CA 1
ATOM 789 C C . LEU A 1 96 ? -0.681 3.969 4.562 1.00 80.06 96 LEU A C 1
ATOM 791 O O . LEU A 1 96 ? 0.450 4.310 4.225 1.00 80.06 96 LEU A O 1
ATOM 795 N N . VAL A 1 97 ? -1.710 4.816 4.543 1.00 77.25 97 VAL A N 1
ATOM 796 C CA . VAL A 1 97 ? -1.585 6.216 4.113 1.00 77.25 97 VAL A CA 1
ATOM 797 C C . VAL A 1 97 ? -0.696 7.007 5.053 1.00 77.25 97 VAL A C 1
ATOM 799 O O . VAL A 1 97 ? 0.208 7.699 4.591 1.00 77.25 97 VAL A O 1
ATOM 802 N N . GLU A 1 98 ? -0.916 6.898 6.362 1.00 77.75 98 GLU A N 1
ATOM 803 C CA . GLU A 1 98 ? -0.063 7.567 7.340 1.00 77.75 98 GLU A CA 1
ATOM 804 C C . GLU A 1 98 ? 1.385 7.105 7.194 1.00 77.75 98 GLU A C 1
ATOM 806 O O . GLU A 1 98 ? 2.287 7.936 7.219 1.00 77.75 98 GLU A O 1
ATOM 811 N N . ALA A 1 99 ? 1.625 5.814 6.948 1.00 80.25 99 ALA A N 1
ATOM 812 C CA . ALA A 1 99 ? 2.971 5.313 6.701 1.00 80.25 99 ALA A CA 1
ATOM 813 C C . ALA A 1 99 ? 3.600 5.904 5.431 1.00 80.25 99 ALA A C 1
ATOM 815 O O . ALA A 1 99 ? 4.760 6.324 5.459 1.00 80.25 99 ALA A O 1
ATOM 816 N N . LEU A 1 100 ? 2.830 6.002 4.345 1.00 76.38 100 LEU A N 1
ATOM 817 C CA . LEU A 1 100 ? 3.253 6.642 3.098 1.00 76.38 100 LEU A CA 1
ATOM 818 C C . LEU A 1 100 ? 3.535 8.151 3.275 1.00 76.38 100 LEU A C 1
ATOM 820 O O . LEU A 1 100 ? 4.449 8.689 2.650 1.00 76.38 100 LEU A O 1
ATOM 824 N N . MET A 1 101 ? 2.787 8.836 4.145 1.00 73.19 101 MET A N 1
ATOM 825 C CA . MET A 1 101 ? 2.934 10.271 4.428 1.00 73.19 101 MET A CA 1
ATOM 826 C C . MET A 1 101 ? 4.029 10.600 5.455 1.00 73.19 101 MET A C 1
ATOM 828 O O . MET A 1 101 ? 4.590 11.699 5.426 1.00 73.19 101 MET A O 1
ATOM 832 N N . TYR A 1 102 ? 4.332 9.680 6.376 1.00 71.19 102 TYR A N 1
ATOM 833 C CA . TYR A 1 102 ? 5.274 9.900 7.479 1.00 71.19 102 TYR A CA 1
ATOM 834 C C . TYR A 1 102 ? 6.701 10.166 6.980 1.00 71.19 102 TYR A C 1
ATOM 836 O O . TYR A 1 102 ? 7.443 10.941 7.584 1.00 71.19 102 TYR A O 1
ATOM 844 N N . ASN A 1 103 ? 7.072 9.583 5.838 1.00 68.06 103 ASN A N 1
ATOM 845 C CA . ASN A 1 103 ? 8.403 9.700 5.254 1.00 68.06 103 ASN A CA 1
ATOM 846 C C . ASN A 1 103 ? 8.433 10.665 4.060 1.00 68.06 103 ASN A C 1
ATOM 848 O O . ASN A 1 103 ? 8.442 10.269 2.894 1.00 68.06 103 ASN A O 1
ATOM 852 N N . LYS A 1 104 ? 8.525 11.963 4.370 1.00 66.56 104 LYS A N 1
ATOM 853 C CA . LYS A 1 104 ? 8.664 13.041 3.371 1.00 66.56 104 LYS A CA 1
ATOM 854 C C . LYS A 1 104 ? 9.971 12.990 2.572 1.00 66.56 104 LYS A C 1
ATOM 856 O O . LYS A 1 104 ? 10.082 13.681 1.568 1.00 66.56 104 LYS A O 1
ATOM 861 N N . GLU A 1 105 ? 10.950 12.210 3.024 1.00 71.50 105 GLU A N 1
ATOM 862 C CA . GLU A 1 105 ? 12.246 12.046 2.353 1.00 71.50 105 GLU A CA 1
ATOM 863 C C . GLU A 1 105 ? 12.197 11.028 1.195 1.00 71.50 105 GLU A C 1
ATOM 865 O O . GLU A 1 105 ? 13.088 11.031 0.348 1.00 71.50 105 GLU A O 1
ATOM 870 N N . LEU A 1 106 ? 11.137 10.210 1.113 1.00 75.44 106 LEU A N 1
ATOM 871 C CA . LEU A 1 106 ? 10.927 9.207 0.060 1.00 75.44 106 LEU A CA 1
ATOM 872 C C . LEU A 1 106 ? 10.237 9.845 -1.156 1.00 75.44 106 LEU A C 1
ATOM 874 O O . LEU A 1 106 ? 9.021 9.764 -1.339 1.00 75.44 106 LEU A O 1
ATOM 878 N N . ASN A 1 107 ? 11.019 10.580 -1.946 1.00 75.44 107 ASN A N 1
ATOM 879 C CA . ASN A 1 107 ? 10.511 11.473 -2.993 1.00 75.44 107 ASN A CA 1
ATOM 880 C C . ASN A 1 107 ? 9.756 10.748 -4.118 1.00 75.44 107 ASN A C 1
ATOM 882 O O . ASN A 1 107 ? 8.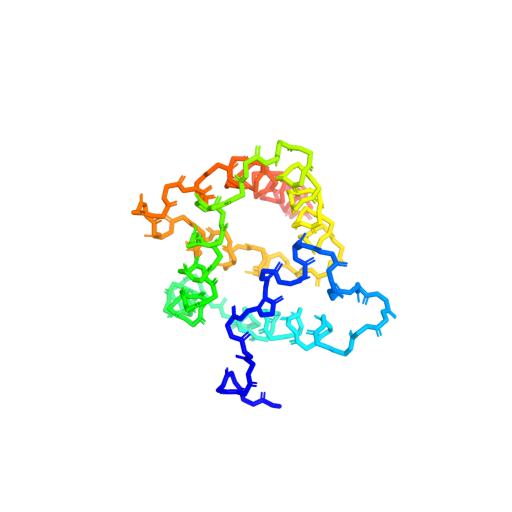786 11.292 -4.651 1.00 75.44 107 ASN A O 1
ATOM 886 N N . TYR A 1 108 ? 10.176 9.538 -4.492 1.00 78.38 108 TYR A N 1
ATOM 887 C CA . TYR A 1 108 ? 9.529 8.788 -5.570 1.00 78.38 108 TYR A CA 1
ATOM 888 C C . TYR A 1 108 ? 8.206 8.199 -5.090 1.00 78.38 108 TYR A C 1
ATOM 890 O O . TYR A 1 108 ? 7.199 8.253 -5.806 1.00 78.38 108 TYR A O 1
ATOM 898 N N . LEU A 1 109 ? 8.180 7.744 -3.838 1.00 75.56 109 LEU A N 1
ATOM 899 C CA . LEU A 1 109 ? 6.986 7.284 -3.146 1.00 75.56 109 LEU A CA 1
ATOM 900 C C . LEU A 1 109 ? 5.919 8.384 -3.044 1.00 75.56 109 LEU A C 1
ATOM 902 O O . LEU A 1 109 ? 4.747 8.103 -3.268 1.00 75.56 109 LEU A O 1
ATOM 906 N N . GLN A 1 110 ? 6.291 9.649 -2.807 1.00 72.25 110 GLN A N 1
ATOM 907 C CA . GLN A 1 110 ? 5.324 10.761 -2.749 1.00 72.25 110 GLN A CA 1
ATOM 908 C C . GLN A 1 110 ? 4.493 10.905 -4.039 1.00 72.25 110 GLN A C 1
ATOM 910 O O . GLN A 1 110 ? 3.319 11.274 -3.993 1.00 72.25 110 GLN A O 1
ATOM 915 N N . SER A 1 111 ? 5.042 10.526 -5.199 1.00 71.06 111 SER A N 1
ATOM 916 C CA . SER A 1 111 ? 4.294 10.525 -6.465 1.00 71.06 111 SER A CA 1
ATOM 917 C C . SER A 1 111 ? 3.165 9.476 -6.519 1.00 71.06 111 SER A C 1
ATOM 919 O O . SER A 1 111 ? 2.256 9.587 -7.351 1.00 71.06 111 SER A O 1
ATOM 921 N N . PHE A 1 112 ? 3.204 8.471 -5.637 1.00 67.62 112 PHE A N 1
ATOM 922 C CA . PHE A 1 112 ? 2.173 7.447 -5.437 1.00 67.62 112 PHE A CA 1
ATOM 923 C C . PHE A 1 112 ? 1.123 7.851 -4.395 1.00 67.62 112 PHE A C 1
ATOM 925 O O . PHE A 1 112 ? 0.043 7.264 -4.372 1.00 67.62 112 PHE A O 1
ATOM 932 N N . VAL A 1 113 ? 1.402 8.860 -3.563 1.00 65.88 113 VAL A N 1
ATOM 933 C CA . VAL A 1 113 ? 0.545 9.254 -2.432 1.00 65.88 113 VAL A CA 1
ATOM 934 C C . VAL A 1 113 ? -0.641 10.116 -2.864 1.00 65.88 113 VAL A C 1
ATOM 936 O O . VAL A 1 113 ? -1.719 9.998 -2.293 1.00 65.88 113 VAL A O 1
ATOM 939 N N . SER A 1 114 ? -0.510 10.917 -3.924 1.00 65.12 114 SER A N 1
ATOM 940 C CA . SER A 1 114 ? -1.589 11.825 -4.354 1.00 65.12 114 SER A CA 1
ATOM 941 C C . SER A 1 114 ? -2.913 11.120 -4.734 1.00 65.12 114 SER A C 1
ATOM 943 O O . SER A 1 114 ? -3.970 11.575 -4.289 1.00 65.12 114 SER A O 1
ATOM 945 N N . PRO A 1 115 ? -2.916 9.986 -5.471 1.00 60.94 115 PRO A N 1
ATOM 946 C CA . PRO A 1 115 ? -4.130 9.189 -5.658 1.00 60.94 115 PRO A CA 1
ATOM 947 C C . PRO A 1 115 ? -4.700 8.678 -4.329 1.00 60.94 115 PRO A C 1
ATOM 949 O O . PRO A 1 115 ? -5.908 8.693 -4.121 1.00 60.94 115 PRO A O 1
ATOM 952 N N . VAL A 1 116 ? -3.835 8.264 -3.408 1.00 62.62 116 VAL A N 1
ATOM 953 C CA . VAL A 1 116 ? -4.202 7.666 -2.121 1.00 62.62 116 VAL A CA 1
ATOM 954 C C . VAL A 1 116 ? -4.812 8.697 -1.152 1.00 62.62 116 VAL A C 1
ATOM 956 O O . VAL A 1 116 ? -5.813 8.401 -0.502 1.00 62.62 116 VAL A O 1
ATOM 959 N N . GLU A 1 117 ? -4.308 9.935 -1.111 1.00 61.50 117 GLU A N 1
ATOM 960 C CA . GLU A 1 117 ? -4.895 11.052 -0.343 1.00 61.50 117 GLU A CA 1
ATOM 961 C C . GLU A 1 117 ? -6.326 11.388 -0.787 1.00 61.50 117 GLU A C 1
ATOM 963 O O . GLU A 1 117 ? -7.205 11.677 0.041 1.00 61.50 117 GLU A O 1
ATOM 968 N N . TYR A 1 118 ? -6.581 11.318 -2.098 1.00 61.44 118 TYR A N 1
ATOM 969 C CA . TYR A 1 118 ? -7.928 11.450 -2.644 1.00 61.44 118 TYR A CA 1
ATOM 970 C C . TYR A 1 118 ? -8.835 10.330 -2.119 1.00 61.44 118 TYR A C 1
ATOM 972 O O . TYR A 1 118 ? -9.927 10.608 -1.620 1.00 61.44 118 TYR A O 1
ATOM 980 N N . TRP A 1 119 ? -8.368 9.080 -2.130 1.00 57.75 119 TRP A N 1
ATOM 981 C CA . TRP A 1 119 ? -9.153 7.938 -1.652 1.00 57.75 119 TRP A CA 1
ATOM 982 C C . TRP A 1 119 ? -9.401 7.944 -0.147 1.00 57.75 119 TRP A C 1
ATOM 984 O O . TRP A 1 119 ? -10.517 7.652 0.270 1.00 57.75 119 TRP A O 1
ATOM 994 N N . VAL A 1 120 ? -8.449 8.388 0.675 1.00 63.06 120 VAL A N 1
ATOM 995 C CA . VAL A 1 120 ? -8.695 8.607 2.111 1.00 63.06 120 VAL A CA 1
ATOM 996 C C . VAL A 1 120 ? -9.760 9.664 2.343 1.00 63.06 120 VAL A C 1
ATOM 998 O O . VAL A 1 120 ? -10.601 9.513 3.226 1.00 63.06 120 VAL A O 1
ATOM 1001 N N . SER A 1 121 ? -9.760 10.729 1.545 1.00 62.69 121 SER A N 1
ATOM 1002 C CA . SER A 1 121 ? -10.797 11.758 1.620 1.00 62.69 121 SER A CA 1
ATOM 1003 C C . SER A 1 121 ? -12.170 11.205 1.223 1.00 62.69 121 SER A C 1
ATOM 1005 O O . SER A 1 121 ? -13.168 11.544 1.858 1.00 62.69 121 SER A O 1
ATOM 1007 N N . VAL A 1 122 ? -12.225 10.313 0.227 1.00 55.09 122 VAL A N 1
ATOM 1008 C CA . VAL A 1 122 ? -13.448 9.611 -0.198 1.00 55.09 122 VAL A CA 1
ATOM 1009 C C . VAL A 1 122 ? -13.938 8.624 0.870 1.00 55.09 122 VAL A C 1
ATOM 1011 O O . VAL A 1 122 ? -15.128 8.626 1.183 1.00 55.09 122 VAL A O 1
ATOM 1014 N N . ILE A 1 123 ? -13.047 7.841 1.483 1.00 57.62 123 ILE A N 1
ATOM 1015 C CA . ILE A 1 123 ? -13.374 6.907 2.575 1.00 57.62 123 ILE A CA 1
ATOM 1016 C C . ILE A 1 123 ? -13.902 7.684 3.789 1.00 57.62 123 ILE A C 1
ATOM 1018 O O . ILE A 1 123 ? -15.028 7.448 4.224 1.00 57.62 123 ILE A O 1
ATOM 1022 N N . LYS A 1 124 ? -13.180 8.721 4.241 1.00 61.47 124 LYS A N 1
ATOM 1023 C CA . LYS A 1 124 ? -13.620 9.617 5.329 1.00 61.47 124 LYS A CA 1
ATOM 1024 C C . LYS A 1 124 ? -14.950 10.318 5.023 1.00 61.47 124 LYS A C 1
ATOM 1026 O O . LYS A 1 124 ? -15.714 10.622 5.938 1.00 61.47 124 LYS A O 1
ATOM 1031 N N . ALA A 1 125 ? -15.241 10.624 3.756 1.00 53.84 125 ALA A N 1
ATOM 1032 C CA . ALA A 1 125 ? -16.525 11.200 3.351 1.00 53.84 125 ALA A CA 1
ATOM 1033 C C . ALA A 1 125 ? -17.663 10.167 3.397 1.00 53.84 125 ALA A C 1
ATOM 1035 O O . ALA A 1 125 ? -18.753 10.488 3.870 1.00 53.84 125 ALA A O 1
ATOM 1036 N N . LYS A 1 126 ? -17.411 8.929 2.954 1.00 45.47 126 LYS A N 1
ATOM 1037 C CA . LYS A 1 126 ? -18.364 7.814 3.028 1.00 45.47 126 LYS A CA 1
ATOM 1038 C C . LYS A 1 126 ? -18.726 7.482 4.479 1.00 45.47 126 LYS A C 1
ATOM 1040 O O . LYS A 1 126 ? -19.908 7.369 4.780 1.00 45.47 126 LYS A O 1
ATOM 1045 N N . GLU A 1 127 ? -17.748 7.424 5.384 1.00 56.19 127 GLU A N 1
ATOM 1046 C CA . GLU A 1 127 ? -17.982 7.215 6.823 1.00 56.19 127 GLU A CA 1
ATOM 1047 C C . GLU A 1 127 ? -18.922 8.271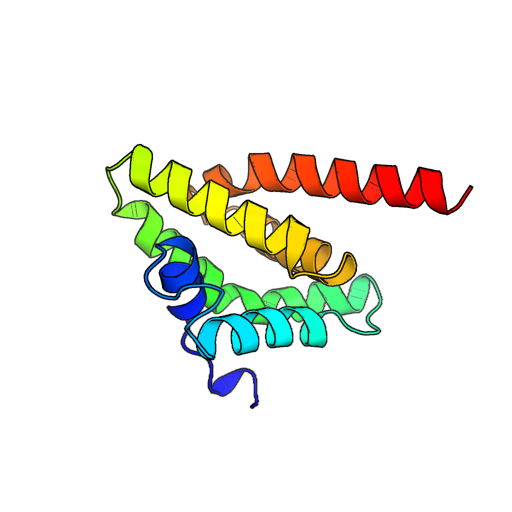 7.414 1.00 56.19 127 GLU A C 1
ATOM 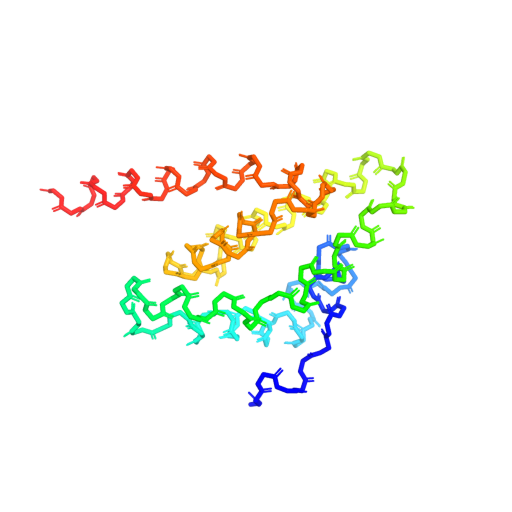1049 O O . GLU A 1 127 ? -19.884 7.936 8.101 1.00 56.19 127 GLU A O 1
ATOM 1054 N N . ARG A 1 128 ? -18.702 9.555 7.096 1.00 51.72 128 ARG A N 1
ATOM 1055 C CA . ARG A 1 128 ? -19.580 10.643 7.561 1.00 51.72 128 ARG A CA 1
ATOM 1056 C C . ARG A 1 128 ? -21.009 10.522 7.038 1.00 51.72 128 ARG A C 1
ATOM 1058 O O . ARG A 1 128 ? -21.929 10.921 7.740 1.00 51.72 128 ARG A O 1
ATOM 1065 N N . LEU A 1 129 ? -21.189 10.022 5.817 1.00 37.91 129 LEU A N 1
ATOM 1066 C CA . LEU A 1 129 ? -22.508 9.841 5.205 1.00 37.91 129 LEU A CA 1
ATOM 1067 C C . LEU A 1 129 ? -23.235 8.597 5.723 1.00 37.91 129 LEU A C 1
ATOM 1069 O O . LEU A 1 129 ? -24.459 8.592 5.744 1.00 37.91 129 LEU A O 1
ATOM 1073 N N . CYS A 1 130 ? -22.506 7.554 6.121 1.00 41.38 130 CYS A N 1
ATOM 1074 C CA . CYS A 1 130 ? -23.080 6.319 6.660 1.00 41.38 130 CYS A CA 1
ATOM 1075 C C . CYS A 1 130 ? -23.277 6.345 8.187 1.00 41.38 130 CYS A C 1
ATOM 1077 O O . CYS A 1 130 ? -24.032 5.528 8.705 1.00 41.38 130 CYS A O 1
ATOM 1079 N N . ALA A 1 131 ? -22.605 7.253 8.904 1.00 49.41 131 ALA A N 1
ATOM 1080 C CA . ALA A 1 131 ? -22.774 7.476 10.344 1.00 49.41 131 ALA A CA 1
ATOM 1081 C C . ALA A 1 131 ? -23.871 8.508 10.696 1.00 49.41 131 ALA A C 1
ATOM 1083 O O . ALA A 1 131 ? -24.096 8.769 11.880 1.00 49.41 131 ALA A O 1
ATOM 1084 N N . ALA A 1 132 ? -24.515 9.106 9.688 1.00 43.22 132 ALA A N 1
ATOM 1085 C CA . ALA A 1 132 ? -25.617 10.065 9.807 1.00 43.22 132 ALA A CA 1
ATOM 1086 C C . ALA A 1 132 ? -26.961 9.405 9.469 1.00 43.22 132 ALA A C 1
ATOM 1088 O O . ALA A 1 132 ? -27.971 9.806 10.093 1.00 43.22 132 ALA A O 1
#

Organism: NCBI:txid859143

pLDDT: mean 77.88, std 13.21, range [37.91, 93.62]

Radius of gyration: 14.38 Å; chains: 1; bounding box: 41×30×37 Å

Secondary structure (DSSP, 8-state):
--GGGS-TTHHHHHHTTSS-TTT-HHHHHHHHHHHHHHTT--HHHHHHHHHHHHHHHHHHHHHHTT---HHHHHHHHHHHHHHHHHTS-HHHHHHHHHHHHH-TT-HHHHHHHHHHHHHHHHHHHHHHHH--

Foldseek 3Di:
DDLVPQDLCLLVCQLLCVAPPPPHPSNVVVLVVLQVLQPPDDPVSLLVSLVSNLSNLVVNLVVLVPDPDPVSVVSSLVSVVCCLVPRHDLSSLVSVLCSLVVCPVSPSSVVSNPVSVVVNVVSVVVCVVVVD

Sequence (132 aa):
MNSKDMSNHVFFDILAEKIKRDSHEEYNQFVNYVNVLAEDKGWKELQEEVVHLQAFLSYLDDKLAIIDDYEDIMNMKATLLDMIVNDLNDTSVYLLVEALMYNKELNYLQSFVSPVEYWVSVIKAKERLCAA